Protein AF-A0A2S6AYZ1-F1 (afdb_monomer)

Radius of gyration: 12.26 Å; Cα contacts (8 Å, |Δi|>4): 162; chains: 1; bounding box: 29×31×25 Å

Sequence (85 aa):
MITLDAIADGAFAEVEAVVDGDAESLLVYRDGEQVRAFLNICPHAGRRLDWAPGQFLKSREGHLVCAAHGASFALDSGDCIAGPC

Secondary structure (DSSP, 8-state):
---GGGSPTT-EEEEEEEETTEEEEEEEEEETTEEEEEES-BTTTTB-SSSBTTB-EE-TTS-EE-TTT--EE-TTT--EEES--

Nearest PDB structures (foldseek):
  4o29-assembly1_A  TM=7.994E-01  e=2.326E+00  Pyrobaculum aerophilum str. IM2
  5wtq-assembly2_C  TM=5.422E-01  e=2.605E+00  Homo sapiens
  7z4b-assembly1_EA  TM=2.510E-01  e=1.397E+00  Escherichia phage vB_EcoP_SU10
  5wbf-assembly2_B  TM=2.982E-01  e=5.141E+00  Helicobacter pylori 26695

Foldseek 3Di:
DDDLVNAPALGWFWDWDQDPNDTFIWIWGHHPPDIDIDGQADPQPRDGQAPDHGHWDADPVSWTARPPWGFTADPPPRDTDDDGD

pLDDT: mean 96.53, std 3.7, range [66.0, 98.75]

Solvent-accessible surface area (backbone atoms only — not comparable to full-atom values): 5052 Å² total; per-residue (Å²): 138,86,56,75,84,77,42,53,75,74,35,64,42,58,46,81,44,76,55,100,85,41,87,39,54,28,36,34,39,32,54,80,93,45,74,46,74,42,70,41,50,35,78,54,75,70,40,51,26,44,78,47,95,56,41,67,45,67,46,96,89,62,28,41,28,28,63,83,79,55,23,25,25,40,73,86,81,63,46,76,76,41,67,72,85

Mean predicted aligned error: 2.34 Å

Structure (mmCIF, N/CA/C/O backbone):
data_AF-A0A2S6AYZ1-F1
#
_entry.id   AF-A0A2S6AYZ1-F1
#
loop_
_atom_site.group_PDB
_atom_site.id
_atom_site.type_symbol
_atom_site.label_atom_id
_atom_site.label_alt_id
_atom_site.label_comp_id
_atom_site.label_asym_id
_atom_site.label_entity_id
_atom_site.label_seq_id
_atom_site.pdbx_PDB_ins_code
_atom_site.Cartn_x
_atom_site.Cartn_y
_atom_site.Cartn_z
_atom_site.occupancy
_ato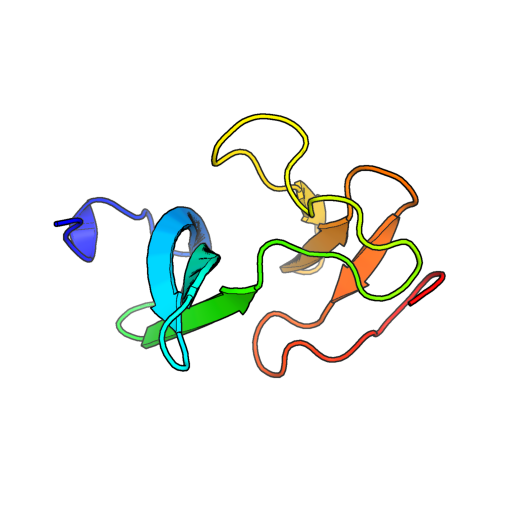m_site.B_iso_or_equiv
_atom_site.auth_seq_id
_atom_site.auth_comp_id
_atom_site.auth_asym_id
_atom_site.auth_atom_id
_atom_site.pdbx_PDB_model_num
ATOM 1 N N . MET A 1 1 ? -3.346 -20.277 6.294 1.00 66.00 1 MET A N 1
ATOM 2 C CA . MET A 1 1 ? -4.661 -19.678 5.980 1.00 66.00 1 MET A CA 1
ATOM 3 C C . MET A 1 1 ? -4.968 -18.671 7.078 1.00 66.00 1 MET A C 1
ATOM 5 O O . MET A 1 1 ? -4.942 -19.065 8.237 1.00 66.00 1 MET A O 1
ATOM 9 N N . ILE A 1 2 ? -5.144 -17.394 6.731 1.00 88.44 2 ILE A N 1
ATOM 10 C CA . ILE A 1 2 ? -5.503 -16.316 7.669 1.00 88.44 2 ILE A CA 1
ATOM 11 C C . ILE A 1 2 ? -7.022 -16.105 7.618 1.00 88.44 2 ILE A C 1
ATOM 13 O O . ILE A 1 2 ? -7.613 -16.210 6.544 1.00 88.44 2 ILE A O 1
ATOM 17 N N . THR A 1 3 ? -7.665 -15.869 8.759 1.00 94.62 3 THR A N 1
ATOM 18 C CA . THR A 1 3 ? -9.098 -15.539 8.820 1.00 94.62 3 THR A CA 1
ATOM 19 C C . THR A 1 3 ? -9.289 -14.026 8.806 1.00 94.62 3 THR A C 1
ATOM 21 O O . THR A 1 3 ? -8.394 -13.288 9.210 1.00 94.62 3 THR A O 1
ATOM 24 N N . LEU A 1 4 ? -10.467 -13.554 8.384 1.00 94.06 4 LEU A N 1
ATOM 25 C CA . LEU A 1 4 ? -10.785 -12.122 8.399 1.00 94.06 4 LEU A CA 1
ATOM 26 C C . LEU A 1 4 ? -10.589 -11.516 9.799 1.00 94.06 4 LEU A C 1
ATOM 28 O O . LEU A 1 4 ? -9.966 -10.470 9.939 1.00 94.06 4 LEU A O 1
ATOM 32 N N . ASP A 1 5 ? -11.045 -12.219 10.837 1.00 95.31 5 ASP A N 1
ATOM 33 C CA . ASP A 1 5 ? -10.966 -11.766 12.232 1.00 95.31 5 ASP A CA 1
ATOM 34 C C . ASP A 1 5 ? -9.554 -11.781 12.824 1.00 95.31 5 ASP A C 1
ATOM 36 O O . ASP A 1 5 ? -9.325 -11.185 13.874 1.00 95.31 5 ASP A O 1
ATOM 40 N N . ALA A 1 6 ? -8.592 -12.419 12.152 1.00 94.81 6 ALA A N 1
ATOM 41 C CA . ALA A 1 6 ? -7.186 -12.307 12.525 1.00 94.81 6 ALA A CA 1
ATOM 42 C C . ALA A 1 6 ? -6.586 -10.944 12.131 1.00 94.81 6 ALA A C 1
ATOM 44 O O . ALA A 1 6 ? -5.539 -10.569 12.655 1.00 94.81 6 ALA A O 1
ATOM 45 N N . ILE A 1 7 ? -7.243 -10.197 11.236 1.00 96.00 7 ILE A N 1
ATOM 46 C CA . ILE A 1 7 ? -6.875 -8.832 10.859 1.00 96.00 7 ILE A CA 1
ATOM 47 C C . ILE A 1 7 ? -7.848 -7.889 11.566 1.00 96.00 7 ILE A C 1
ATOM 49 O O . ILE A 1 7 ? -9.054 -7.924 11.313 1.00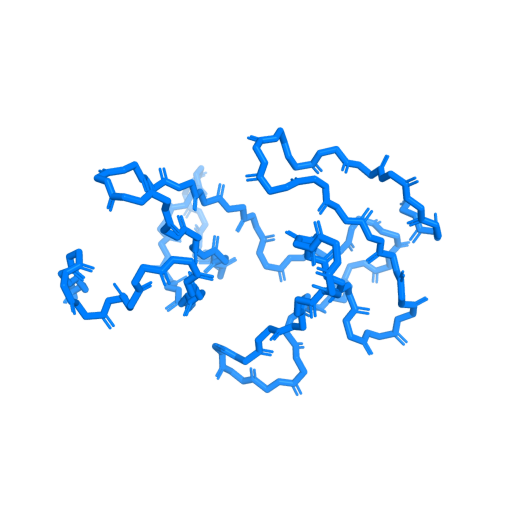 96.00 7 ILE A O 1
ATOM 53 N N . ALA A 1 8 ? -7.337 -7.052 12.468 1.00 97.12 8 ALA A N 1
ATOM 54 C CA . ALA A 1 8 ? -8.158 -6.026 13.101 1.00 97.12 8 ALA A CA 1
ATOM 55 C C . ALA A 1 8 ? -8.719 -5.057 12.045 1.00 97.12 8 ALA A C 1
ATOM 57 O O . ALA A 1 8 ? -8.097 -4.821 11.008 1.00 97.12 8 ALA A O 1
ATOM 58 N N . ASP A 1 9 ? -9.899 -4.495 12.302 1.00 97.44 9 ASP A N 1
ATOM 59 C CA . ASP A 1 9 ? -10.486 -3.515 11.392 1.00 97.44 9 ASP A CA 1
ATOM 60 C C . ASP A 1 9 ? -9.563 -2.297 11.215 1.00 97.44 9 ASP A C 1
ATOM 62 O O . ASP A 1 9 ? -8.976 -1.796 12.180 1.00 97.44 9 ASP A O 1
ATOM 66 N N . GLY A 1 10 ? -9.376 -1.864 9.969 1.00 97.00 10 GLY A N 1
ATOM 67 C CA . GLY A 1 10 ? -8.446 -0.797 9.612 1.00 97.00 10 GLY A CA 1
ATOM 68 C C . GLY A 1 10 ? -6.957 -1.154 9.732 1.00 97.00 10 GLY A C 1
ATOM 69 O O . GLY A 1 10 ? -6.124 -0.246 9.588 1.00 97.00 10 GLY A O 1
ATOM 70 N N . ALA A 1 11 ? -6.609 -2.422 9.978 1.00 97.12 11 ALA A N 1
ATOM 71 C CA . ALA A 1 11 ? -5.234 -2.903 10.104 1.00 97.12 11 ALA A CA 1
ATOM 72 C C . ALA A 1 11 ? -4.725 -3.619 8.842 1.00 97.12 11 ALA A C 1
ATOM 74 O O . ALA A 1 11 ? -5.465 -3.878 7.888 1.00 97.12 11 ALA A O 1
ATOM 75 N N . PHE A 1 12 ? -3.429 -3.932 8.867 1.00 97.94 12 PHE A N 1
ATOM 76 C CA . PHE A 1 12 ? -2.736 -4.648 7.806 1.00 97.94 12 PHE A CA 1
ATOM 77 C C . PHE A 1 12 ? -2.313 -6.049 8.242 1.00 97.94 12 PHE A C 1
ATOM 79 O O . PHE A 1 12 ? -2.101 -6.304 9.428 1.00 97.94 12 PHE A O 1
ATOM 86 N N . ALA A 1 13 ? -2.118 -6.925 7.264 1.00 97.19 13 ALA A N 1
ATOM 87 C CA . ALA A 1 13 ? -1.400 -8.183 7.407 1.00 97.19 13 ALA A CA 1
ATOM 88 C C . ALA A 1 13 ? -0.510 -8.420 6.183 1.00 97.19 13 ALA A C 1
ATOM 90 O O . ALA A 1 13 ? -0.737 -7.844 5.121 1.00 97.19 13 ALA A O 1
ATOM 91 N N . GLU A 1 14 ? 0.487 -9.285 6.328 1.00 97.44 14 GLU A N 1
ATOM 92 C CA . GLU A 1 14 ? 1.219 -9.850 5.196 1.00 97.44 14 GLU A CA 1
ATOM 93 C C . GLU A 1 14 ? 0.771 -11.294 4.982 1.00 97.44 14 GLU A C 1
ATOM 95 O O . GLU A 1 14 ? 0.577 -12.047 5.942 1.00 97.44 14 GLU A O 1
ATOM 100 N N . VAL A 1 15 ? 0.617 -11.681 3.719 1.00 96.69 15 VAL A N 1
ATOM 101 C CA . VAL A 1 15 ? 0.415 -13.075 3.320 1.00 96.69 15 VAL A CA 1
ATOM 102 C C . VAL A 1 15 ? 1.312 -13.410 2.140 1.00 96.69 15 VAL A C 1
ATOM 104 O O . VAL A 1 15 ? 1.576 -12.559 1.296 1.00 96.69 15 VAL A O 1
ATOM 107 N N . GLU A 1 16 ? 1.732 -14.666 2.056 1.00 96.94 16 GLU A N 1
ATOM 108 C CA . GLU A 1 16 ? 2.298 -15.218 0.828 1.00 96.94 16 GLU A CA 1
ATOM 109 C C . GLU A 1 16 ? 1.177 -15.862 0.008 1.00 96.94 16 GLU A C 1
ATOM 111 O O . GLU A 1 16 ? 0.354 -16.617 0.542 1.00 96.94 16 GLU A O 1
ATOM 116 N N . ALA A 1 17 ? 1.130 -15.563 -1.287 1.00 96.06 17 ALA A N 1
ATOM 117 C CA . ALA A 1 17 ? 0.164 -16.130 -2.220 1.00 96.06 17 ALA A CA 1
ATOM 118 C C . ALA A 1 17 ? 0.810 -16.373 -3.584 1.00 96.06 17 ALA A C 1
ATOM 120 O O . ALA A 1 17 ? 1.796 -15.735 -3.933 1.00 96.06 17 ALA A O 1
ATOM 121 N N . VAL A 1 18 ? 0.235 -17.287 -4.368 1.00 97.12 18 VAL A N 1
ATOM 122 C CA . VAL A 1 18 ? 0.650 -17.464 -5.762 1.00 97.12 18 VAL A CA 1
ATOM 123 C C . VAL A 1 18 ? -0.132 -16.490 -6.638 1.00 97.12 18 VAL A C 1
ATOM 125 O O . VAL A 1 18 ? -1.359 -16.584 -6.703 1.00 97.12 18 VAL A O 1
ATOM 128 N N . VAL A 1 19 ? 0.569 -15.580 -7.311 1.00 95.62 19 VAL A N 1
ATOM 129 C CA . VAL A 1 19 ? 0.016 -14.622 -8.277 1.00 95.62 19 VAL A CA 1
ATOM 130 C C . VAL A 1 19 ? 0.697 -14.879 -9.613 1.00 95.62 19 VAL A C 1
ATOM 132 O O . VAL A 1 19 ? 1.916 -14.945 -9.681 1.00 95.62 19 VAL A O 1
ATOM 135 N N . ASP A 1 20 ? -0.091 -15.123 -10.660 1.00 96.00 20 ASP A N 1
ATOM 136 C CA . ASP A 1 20 ? 0.405 -15.420 -12.015 1.00 96.00 20 ASP A CA 1
ATOM 137 C C . ASP A 1 20 ? 1.442 -16.563 -12.112 1.00 96.00 20 ASP A C 1
ATOM 139 O O . ASP A 1 20 ? 2.165 -16.688 -13.096 1.00 96.00 20 ASP A O 1
ATOM 143 N N . GLY A 1 21 ? 1.446 -17.467 -11.125 1.00 97.12 21 GLY A N 1
ATOM 144 C CA . GLY A 1 21 ? 2.341 -18.626 -11.057 1.00 97.12 21 GLY A CA 1
ATOM 145 C C . GLY A 1 21 ? 3.552 -18.444 -10.140 1.00 97.12 21 GLY A C 1
ATOM 146 O O . GLY A 1 21 ? 4.202 -19.441 -9.822 1.00 97.12 21 GLY A O 1
ATOM 147 N N . ASP A 1 22 ? 3.796 -17.231 -9.648 1.00 96.75 22 ASP A N 1
ATOM 148 C CA . ASP A 1 22 ? 4.923 -16.895 -8.781 1.00 96.75 22 ASP A CA 1
ATOM 149 C C . ASP A 1 22 ? 4.487 -16.699 -7.325 1.00 96.75 22 ASP A C 1
ATOM 151 O O . ASP A 1 22 ? 3.366 -16.278 -7.038 1.00 96.75 22 ASP A O 1
ATOM 155 N N . ALA A 1 23 ? 5.371 -17.046 -6.386 1.00 97.25 23 ALA A N 1
ATOM 156 C CA . ALA A 1 23 ? 5.141 -16.818 -4.963 1.00 97.25 23 ALA A CA 1
ATOM 157 C C . ALA A 1 23 ? 5.421 -15.349 -4.623 1.00 97.25 23 ALA A C 1
ATOM 159 O O . ALA A 1 23 ? 6.570 -14.910 -4.652 1.00 97.25 23 ALA A O 1
ATOM 160 N N . GLU A 1 24 ? 4.371 -14.618 -4.264 1.00 97.75 24 GLU A N 1
ATOM 161 C CA . GLU A 1 24 ? 4.409 -13.186 -3.994 1.00 97.75 24 GLU A CA 1
ATOM 162 C C . GLU A 1 24 ? 4.049 -12.876 -2.539 1.00 97.75 24 GLU A C 1
ATOM 164 O O . GLU A 1 24 ? 3.162 -13.494 -1.942 1.00 97.75 24 GLU A O 1
ATOM 169 N N . SER A 1 25 ?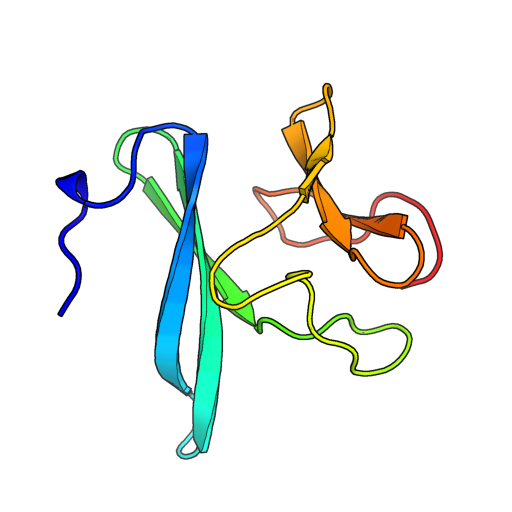 4.717 -11.865 -1.982 1.00 97.75 25 SER A N 1
ATOM 170 C CA . SER A 1 25 ? 4.332 -11.254 -0.709 1.00 97.75 25 SER A CA 1
ATOM 171 C C . SER A 1 25 ? 3.275 -10.186 -0.970 1.00 97.75 25 SER A C 1
ATOM 173 O O . SER A 1 25 ? 3.487 -9.261 -1.759 1.00 97.75 25 SER A O 1
ATOM 175 N N . LEU A 1 26 ? 2.133 -10.301 -0.298 1.00 97.81 26 LEU A N 1
ATOM 176 C CA . LEU A 1 26 ? 1.012 -9.378 -0.417 1.00 97.81 26 LEU A CA 1
ATOM 177 C C . LEU A 1 26 ? 0.788 -8.627 0.892 1.00 97.81 26 LEU A C 1
ATOM 179 O O . LEU A 1 26 ? 0.685 -9.227 1.964 1.00 97.81 26 LEU A O 1
ATOM 183 N N . LEU A 1 27 ? 0.624 -7.311 0.783 1.00 98.06 27 LEU A N 1
ATOM 184 C CA . LEU A 1 27 ? 0.009 -6.485 1.811 1.00 98.06 27 LEU A CA 1
ATOM 185 C C . LEU A 1 27 ? -1.501 -6.661 1.726 1.00 98.06 27 LEU A C 1
ATOM 187 O O . LEU A 1 27 ? -2.091 -6.441 0.672 1.00 98.06 27 LEU A O 1
ATOM 191 N N . VAL A 1 28 ? -2.133 -6.986 2.845 1.00 97.81 28 VAL A N 1
ATOM 192 C CA . VAL A 1 28 ? -3.584 -7.123 2.977 1.00 97.81 28 VAL A CA 1
ATOM 193 C C . VAL A 1 28 ? -4.102 -6.029 3.899 1.00 97.81 28 VAL A C 1
ATOM 195 O O . VAL A 1 28 ? -3.586 -5.863 4.999 1.00 97.81 28 VAL A O 1
ATOM 198 N N . TYR A 1 29 ? -5.125 -5.296 3.470 1.00 98.12 29 TYR A N 1
ATOM 199 C CA . TYR A 1 29 ? -5.804 -4.261 4.245 1.00 98.12 29 TYR A CA 1
ATOM 200 C C . TYR A 1 29 ? -7.269 -4.635 4.470 1.00 98.12 29 TYR A C 1
ATOM 202 O O . TYR A 1 29 ? -7.967 -4.991 3.516 1.00 98.12 29 TYR A O 1
ATOM 210 N N . ARG A 1 30 ? -7.737 -4.531 5.719 1.00 97.75 30 ARG A N 1
ATOM 211 C CA . ARG A 1 30 ? -9.145 -4.731 6.085 1.00 97.75 30 ARG A CA 1
ATOM 212 C C . ARG A 1 30 ? -9.865 -3.395 6.272 1.00 97.75 30 ARG A C 1
ATOM 214 O O . ARG A 1 30 ? -9.380 -2.528 6.995 1.00 97.75 30 ARG A O 1
ATOM 221 N N . ASP A 1 31 ? -11.050 -3.293 5.680 1.00 97.19 31 ASP A N 1
ATOM 222 C CA . ASP A 1 31 ? -12.007 -2.196 5.851 1.00 97.19 31 ASP A CA 1
ATOM 223 C C . ASP A 1 31 ? -13.418 -2.771 6.062 1.00 97.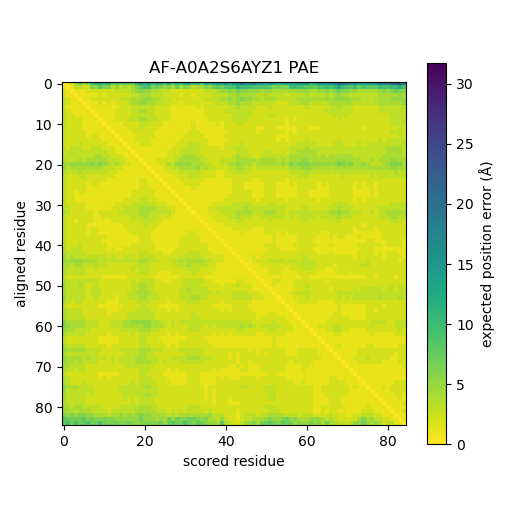19 31 ASP A C 1
ATOM 225 O O . ASP A 1 31 ? -14.113 -3.160 5.116 1.00 97.19 31 ASP A O 1
ATOM 229 N N . GLY A 1 32 ? -13.818 -2.924 7.324 1.00 96.94 32 GLY A N 1
ATOM 230 C CA . GLY A 1 32 ? -15.043 -3.611 7.719 1.00 96.94 32 GLY A CA 1
ATOM 231 C C . GLY A 1 32 ? -15.036 -5.084 7.300 1.00 96.94 32 GLY A C 1
ATOM 232 O O . GLY A 1 32 ? -14.268 -5.896 7.822 1.00 96.94 32 GLY A O 1
ATOM 233 N N . GLU A 1 33 ? -15.917 -5.440 6.366 1.00 96.94 33 GLU A N 1
ATOM 234 C CA . GLU A 1 33 ? -16.004 -6.784 5.766 1.00 96.94 33 GLU A CA 1
ATOM 235 C C . GLU A 1 33 ? -15.240 -6.898 4.440 1.00 96.94 33 GLU A C 1
ATOM 237 O O . GLU A 1 33 ? -15.144 -7.980 3.860 1.00 96.94 33 GLU A O 1
ATOM 242 N N . GLN A 1 34 ? -14.693 -5.787 3.947 1.00 96.25 34 GLN A N 1
ATOM 243 C CA . GLN A 1 34 ? -13.937 -5.753 2.706 1.00 96.25 34 GLN A CA 1
ATOM 244 C C . GLN A 1 34 ? -12.454 -5.955 2.987 1.00 96.25 34 GLN A C 1
ATOM 246 O O . GLN A 1 34 ? -11.899 -5.462 3.971 1.00 96.25 34 GLN A O 1
ATOM 251 N N . VAL A 1 35 ? -11.803 -6.665 2.074 1.00 96.69 35 VAL A N 1
ATOM 252 C CA . VAL A 1 35 ? -10.362 -6.874 2.090 1.00 96.69 35 VAL A CA 1
ATOM 253 C C . VAL A 1 35 ? -9.813 -6.480 0.734 1.00 96.69 35 VAL A C 1
ATOM 255 O O . VAL A 1 35 ? -10.349 -6.876 -0.301 1.00 96.69 35 VAL A O 1
ATOM 258 N N . ARG A 1 36 ? -8.734 -5.703 0.746 1.00 97.31 36 ARG A N 1
ATOM 259 C CA . ARG A 1 36 ? -7.951 -5.373 -0.446 1.00 97.31 36 ARG A CA 1
ATOM 260 C C . ARG A 1 36 ? -6.538 -5.889 -0.253 1.00 97.31 36 ARG A C 1
ATOM 262 O O . ARG A 1 36 ? -6.036 -5.911 0.870 1.00 97.31 36 ARG A O 1
ATOM 269 N N . ALA A 1 37 ? -5.918 -6.321 -1.341 1.00 97.25 37 ALA A N 1
ATOM 270 C CA . ALA A 1 37 ? -4.556 -6.818 -1.327 1.00 97.25 37 ALA A CA 1
ATOM 271 C C . ALA A 1 37 ? -3.742 -6.154 -2.435 1.00 97.25 37 ALA A C 1
ATOM 273 O O . ALA A 1 37 ? -4.248 -5.932 -3.534 1.00 97.25 37 ALA A O 1
ATOM 274 N N . PHE A 1 38 ? -2.486 -5.859 -2.132 1.00 97.75 38 PHE A N 1
ATOM 275 C CA . PHE A 1 38 ? -1.525 -5.242 -3.037 1.00 97.75 38 PHE A CA 1
ATOM 276 C C . PHE A 1 38 ? -0.206 -6.008 -2.945 1.00 97.75 38 PHE A C 1
ATOM 278 O O . PHE A 1 38 ? 0.094 -6.586 -1.899 1.00 97.75 38 PHE A O 1
ATOM 285 N N . LEU A 1 39 ? 0.605 -5.993 -4.004 1.00 98.00 39 LEU A N 1
ATOM 286 C CA . LEU A 1 39 ? 1.976 -6.496 -3.907 1.00 98.00 39 LEU A CA 1
ATOM 287 C C . LEU A 1 39 ? 2.714 -5.722 -2.810 1.00 98.00 39 LEU A C 1
ATOM 289 O O . LEU A 1 39 ? 2.646 -4.492 -2.754 1.00 98.00 39 LEU A O 1
ATOM 293 N N . ASN A 1 40 ? 3.451 -6.423 -1.953 1.00 98.31 40 ASN A N 1
ATOM 294 C CA . ASN A 1 40 ? 4.311 -5.814 -0.942 1.00 98.31 40 ASN A CA 1
ATOM 295 C C . ASN A 1 40 ? 5.619 -5.291 -1.571 1.00 98.31 40 ASN A C 1
ATOM 297 O O . ASN A 1 40 ? 6.729 -5.626 -1.155 1.00 98.31 40 ASN A O 1
ATOM 301 N N . ILE A 1 41 ? 5.489 -4.495 -2.630 1.00 97.88 41 ILE A N 1
ATOM 302 C CA . ILE A 1 41 ? 6.592 -3.960 -3.420 1.00 97.88 41 ILE A CA 1
ATOM 303 C C . ILE A 1 41 ? 6.239 -2.529 -3.819 1.00 97.88 41 ILE A C 1
ATOM 305 O O . ILE A 1 41 ? 5.230 -2.263 -4.463 1.00 97.88 41 ILE A O 1
ATOM 309 N N . CYS A 1 42 ? 7.099 -1.593 -3.439 1.00 98.19 42 CYS A N 1
ATOM 310 C CA . CYS A 1 42 ? 7.008 -0.196 -3.819 1.00 98.19 42 CYS A CA 1
ATOM 311 C C . CYS A 1 42 ? 7.501 -0.013 -5.267 1.00 98.19 42 CYS A C 1
ATOM 313 O O . CYS A 1 42 ? 8.658 -0.358 -5.545 1.00 98.19 42 CYS A O 1
ATOM 315 N N . PRO A 1 43 ? 6.690 0.573 -6.169 1.00 97.69 43 PRO A N 1
ATOM 316 C CA . PRO A 1 43 ? 7.027 0.704 -7.590 1.00 97.69 43 PRO A CA 1
ATOM 317 C C . PRO A 1 43 ? 8.257 1.582 -7.856 1.00 97.69 43 PRO A C 1
ATOM 319 O O . PRO A 1 43 ? 8.976 1.340 -8.819 1.00 97.69 43 PRO A O 1
ATOM 322 N N . HIS A 1 44 ? 8.569 2.528 -6.968 1.00 97.62 44 HIS A N 1
ATOM 323 C CA . HIS A 1 44 ? 9.684 3.458 -7.157 1.00 97.62 44 HIS A CA 1
ATOM 324 C C . HIS A 1 44 ? 11.055 2.778 -7.254 1.00 97.62 44 HIS A C 1
ATOM 326 O O . HIS A 1 44 ? 11.887 3.164 -8.071 1.00 97.62 44 HIS A O 1
ATOM 332 N N . ALA A 1 45 ? 11.324 1.792 -6.394 1.00 96.88 45 ALA A N 1
ATOM 333 C CA . ALA A 1 45 ? 12.653 1.181 -6.299 1.00 96.88 45 ALA A CA 1
ATOM 334 C C . ALA A 1 45 ? 12.622 -0.326 -5.999 1.00 96.88 45 ALA A C 1
ATOM 336 O O . ALA A 1 45 ? 13.631 -0.883 -5.561 1.00 96.88 45 ALA A O 1
ATOM 337 N N . GLY A 1 46 ? 11.464 -0.977 -6.152 1.00 97.00 46 GLY A N 1
ATOM 338 C CA . GLY A 1 46 ? 11.289 -2.405 -5.873 1.00 97.00 46 GLY A CA 1
ATOM 339 C C . GLY A 1 46 ? 11.535 -2.791 -4.409 1.00 97.00 46 GLY A C 1
ATOM 340 O O . GLY A 1 46 ? 11.837 -3.942 -4.108 1.00 97.00 46 GLY A O 1
ATOM 341 N N . ARG A 1 47 ? 11.481 -1.826 -3.481 1.00 97.38 47 ARG A N 1
ATOM 342 C CA . ARG A 1 47 ? 11.648 -2.078 -2.042 1.00 97.38 47 ARG A CA 1
ATOM 343 C C . ARG A 1 47 ? 10.343 -2.570 -1.443 1.00 97.38 47 ARG A C 1
ATOM 345 O O . ARG A 1 47 ? 9.284 -2.148 -1.885 1.00 97.38 47 ARG A O 1
ATOM 352 N N . ARG A 1 48 ? 10.419 -3.399 -0.404 1.00 97.62 48 ARG A N 1
ATOM 353 C CA . ARG A 1 48 ? 9.223 -3.814 0.336 1.00 97.62 48 ARG A CA 1
ATOM 354 C C . ARG A 1 48 ? 8.528 -2.602 0.972 1.00 97.62 48 ARG A C 1
ATOM 356 O O . ARG A 1 48 ? 9.180 -1.597 1.276 1.00 97.62 48 ARG A O 1
ATOM 363 N N . LEU A 1 49 ? 7.204 -2.666 1.095 1.00 98.31 49 LEU A N 1
ATOM 364 C CA . LEU A 1 49 ? 6.395 -1.584 1.667 1.00 98.31 49 LEU A CA 1
ATOM 365 C C . LEU A 1 49 ? 6.429 -1.613 3.200 1.00 98.31 49 LEU A C 1
ATOM 367 O O . LEU A 1 49 ? 6.387 -0.550 3.825 1.00 98.31 49 LEU A O 1
ATOM 371 N N . ASP A 1 50 ? 6.555 -2.797 3.797 1.00 97.81 50 ASP A N 1
ATOM 372 C CA . ASP A 1 50 ? 6.770 -2.994 5.230 1.00 97.81 50 ASP A CA 1
ATOM 373 C C . ASP A 1 50 ? 8.220 -2.724 5.668 1.00 97.81 50 ASP A C 1
ATOM 375 O O . ASP A 1 50 ? 9.184 -2.877 4.915 1.00 97.81 50 ASP A O 1
ATOM 379 N N . TRP A 1 51 ? 8.382 -2.331 6.934 1.00 96.44 51 TRP A N 1
ATOM 380 C CA . TRP A 1 51 ? 9.694 -2.116 7.568 1.00 96.44 51 TRP A CA 1
ATOM 381 C C . TRP A 1 51 ? 10.210 -3.342 8.329 1.00 96.44 51 TRP A C 1
ATOM 383 O O . TRP A 1 51 ? 11.398 -3.433 8.635 1.00 96.44 51 TRP A O 1
ATOM 393 N N . A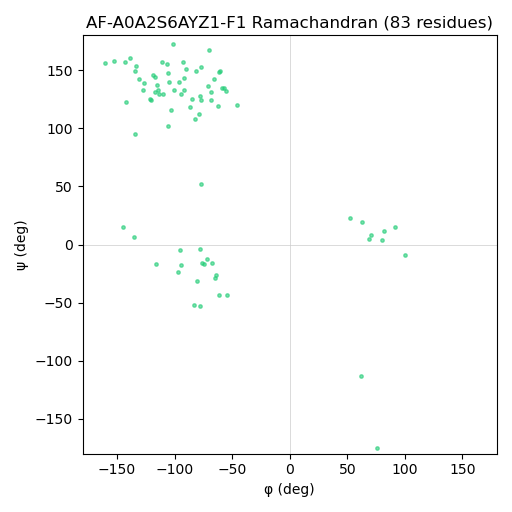LA A 1 52 ? 9.321 -4.279 8.638 1.00 96.19 52 ALA A N 1
ATOM 394 C CA . ALA A 1 52 ? 9.593 -5.607 9.175 1.00 96.19 52 ALA A CA 1
ATOM 395 C C . ALA A 1 52 ? 8.445 -6.527 8.731 1.00 96.19 52 ALA A C 1
ATOM 397 O O . ALA A 1 52 ? 7.370 -5.996 8.469 1.00 96.19 52 ALA A O 1
ATOM 398 N N . PRO A 1 53 ? 8.619 -7.860 8.678 1.00 92.69 53 PRO A N 1
ATOM 399 C CA . PRO A 1 53 ? 7.585 -8.781 8.195 1.00 92.69 53 PRO A CA 1
ATOM 400 C C . PRO A 1 53 ? 6.189 -8.491 8.774 1.00 92.69 53 PRO A C 1
ATOM 402 O O . PRO A 1 53 ? 6.000 -8.483 9.995 1.00 92.69 53 PRO A O 1
ATOM 405 N N . GLY A 1 54 ? 5.224 -8.200 7.899 1.00 94.25 54 GLY A N 1
ATOM 406 C CA . GLY A 1 54 ? 3.845 -7.836 8.243 1.00 94.25 54 GLY A CA 1
ATOM 407 C C . GLY A 1 54 ? 3.639 -6.476 8.921 1.00 94.25 54 GLY A C 1
ATOM 408 O O . GLY A 1 54 ? 2.515 -6.170 9.316 1.00 94.25 54 GLY A O 1
ATOM 409 N N . GLN A 1 55 ? 4.680 -5.658 9.084 1.00 97.06 55 GLN A N 1
ATOM 410 C CA . GLN A 1 55 ? 4.619 -4.370 9.775 1.00 97.06 55 GLN A CA 1
ATOM 411 C C . GLN A 1 55 ? 4.662 -3.198 8.789 1.00 97.06 55 GLN A C 1
ATOM 413 O O . GLN A 1 55 ? 5.718 -2.792 8.302 1.00 97.06 55 GLN A O 1
ATOM 418 N N . PHE A 1 56 ? 3.499 -2.605 8.538 1.00 98.31 56 PHE A N 1
ATOM 419 C CA . PHE A 1 56 ? 3.318 -1.518 7.574 1.00 98.31 56 PHE A CA 1
ATOM 420 C C . PHE A 1 56 ? 3.099 -0.172 8.265 1.00 98.31 56 PHE A C 1
ATOM 422 O O . PHE A 1 56 ? 2.626 -0.107 9.401 1.00 98.31 56 PHE A O 1
ATOM 429 N N . LEU A 1 57 ? 3.427 0.922 7.575 1.00 98.06 57 LEU A N 1
ATOM 430 C CA . LEU A 1 57 ? 3.149 2.271 8.063 1.00 98.06 57 LEU A CA 1
ATOM 431 C C . LEU A 1 57 ? 1.821 2.774 7.497 1.00 98.06 57 LEU A C 1
ATOM 433 O O . LEU A 1 57 ? 1.616 2.766 6.283 1.00 98.06 57 LEU A O 1
ATOM 437 N N . LYS A 1 58 ? 0.950 3.266 8.384 1.00 97.81 58 LYS A N 1
ATOM 438 C CA . LYS A 1 58 ? -0.251 4.028 8.025 1.00 97.81 58 LYS A CA 1
ATOM 439 C C . LYS A 1 58 ? -0.066 5.483 8.435 1.00 97.81 58 LYS A C 1
ATOM 441 O O . LYS A 1 58 ? 0.297 5.749 9.582 1.00 97.81 58 LYS A O 1
ATOM 446 N N . SER A 1 59 ? -0.319 6.422 7.530 1.00 97.19 59 SER A N 1
ATOM 447 C CA . SER A 1 59 ? -0.353 7.841 7.888 1.00 97.19 59 SER A CA 1
ATOM 448 C C . SER A 1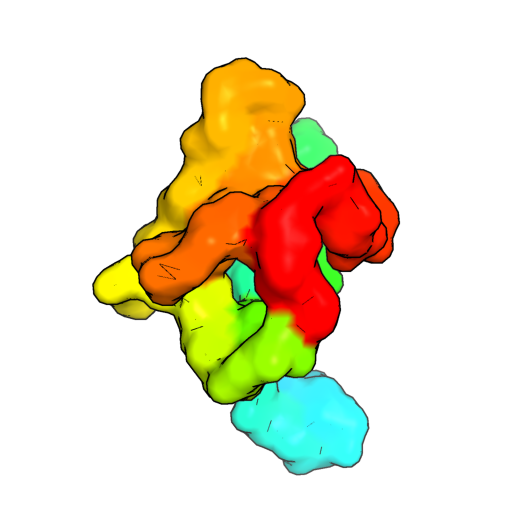 59 ? -1.582 8.154 8.754 1.00 97.19 59 SER A C 1
ATOM 450 O O . SER A 1 59 ? -2.513 7.350 8.856 1.00 97.19 59 SER A O 1
ATOM 452 N N . ARG A 1 60 ? -1.617 9.341 9.372 1.00 95.94 60 ARG A N 1
ATOM 453 C CA . ARG A 1 60 ? -2.784 9.782 10.162 1.00 95.94 60 ARG A CA 1
ATOM 454 C C . ARG A 1 60 ? -4.035 9.964 9.305 1.00 95.94 60 ARG A C 1
ATOM 456 O O . ARG A 1 60 ? -5.142 9.785 9.795 1.00 95.94 60 ARG A O 1
ATOM 463 N N . GLU A 1 61 ? -3.840 10.293 8.037 1.00 95.81 61 GLU A N 1
ATOM 464 C CA . GLU A 1 61 ? -4.868 10.450 7.010 1.00 95.81 61 GLU A CA 1
ATOM 465 C C . GLU A 1 61 ? -5.352 9.098 6.465 1.00 95.81 61 GLU A C 1
ATOM 467 O O . GLU A 1 61 ? -6.288 9.054 5.677 1.00 95.81 61 GLU A O 1
ATOM 472 N N . GLY A 1 62 ? -4.747 7.989 6.905 1.00 96.75 62 GLY A N 1
ATOM 473 C CA . GLY A 1 62 ? -5.190 6.643 6.566 1.00 96.75 62 GLY A CA 1
ATOM 474 C C . GLY A 1 62 ? -4.532 6.041 5.327 1.00 96.75 62 GLY A C 1
ATOM 475 O O . GLY A 1 62 ? -5.023 5.032 4.838 1.00 96.75 62 GLY A O 1
ATOM 476 N N . HIS A 1 63 ? -3.428 6.601 4.837 1.00 98.06 63 HIS A N 1
ATOM 477 C CA . HIS A 1 63 ? -2.725 6.096 3.654 1.00 98.06 63 HIS A CA 1
ATOM 478 C C . HIS A 1 63 ? -1.656 5.067 4.013 1.00 98.06 63 HIS A C 1
ATOM 480 O O . HIS A 1 63 ? -1.053 5.151 5.083 1.00 98.06 63 HIS A O 1
ATOM 486 N N . LEU A 1 64 ? -1.372 4.135 3.103 1.00 98.56 64 LEU A N 1
ATOM 487 C CA . LEU A 1 64 ? -0.177 3.299 3.204 1.00 98.56 64 LEU A CA 1
ATOM 488 C C . LEU A 1 64 ? 1.055 4.148 2.916 1.00 98.56 64 LEU A C 1
ATOM 490 O O . LEU A 1 64 ? 1.063 4.893 1.942 1.00 98.56 64 LEU A O 1
ATOM 494 N N . VAL A 1 65 ? 2.111 3.988 3.707 1.00 98.44 65 VAL A N 1
ATOM 495 C CA . VAL A 1 65 ? 3.386 4.673 3.489 1.00 98.44 65 VAL A CA 1
ATOM 496 C C . VAL A 1 65 ? 4.498 3.646 3.311 1.00 98.44 65 VAL A C 1
ATOM 498 O O . VAL A 1 65 ? 4.724 2.802 4.176 1.00 98.44 65 VAL A O 1
ATOM 501 N N . CYS A 1 66 ? 5.231 3.741 2.203 1.00 98.25 66 CYS A N 1
ATOM 502 C CA . CYS A 1 66 ? 6.449 2.974 1.984 1.00 98.25 66 CYS A CA 1
ATOM 503 C C . CYS A 1 66 ? 7.484 3.350 3.046 1.00 98.25 66 CYS A C 1
ATOM 505 O O . CYS A 1 66 ? 7.945 4.495 3.101 1.00 98.25 66 CYS A O 1
ATOM 507 N N . ALA A 1 67 ? 7.904 2.373 3.845 1.00 96.44 67 ALA A N 1
ATOM 508 C CA . ALA A 1 67 ? 8.839 2.617 4.932 1.00 96.44 67 ALA A CA 1
ATOM 509 C C . ALA A 1 67 ? 10.260 3.008 4.491 1.00 96.44 67 ALA A C 1
ATOM 511 O O . ALA A 1 67 ? 11.024 3.523 5.304 1.00 96.44 67 ALA A O 1
ATOM 512 N N . ALA A 1 68 ? 10.621 2.786 3.223 1.00 96.38 68 ALA A N 1
ATOM 513 C CA . ALA A 1 68 ? 11.946 3.128 2.713 1.00 96.38 68 ALA A CA 1
ATOM 514 C C . ALA A 1 68 ? 12.101 4.632 2.429 1.00 96.38 68 ALA A C 1
ATOM 516 O O . ALA A 1 68 ? 13.051 5.252 2.899 1.00 96.38 68 ALA A O 1
ATOM 517 N N . HIS A 1 69 ? 11.184 5.219 1.650 1.00 96.94 69 HIS A N 1
ATOM 518 C CA . HIS A 1 69 ? 11.330 6.590 1.130 1.00 96.94 69 HIS A CA 1
ATOM 519 C C . HIS A 1 69 ? 10.056 7.449 1.235 1.00 96.94 69 HIS A C 1
ATOM 521 O O . HIS A 1 69 ? 10.031 8.561 0.713 1.00 96.94 69 HIS A O 1
ATOM 527 N N . GLY A 1 70 ? 8.995 6.963 1.890 1.00 97.25 70 GLY A N 1
ATOM 528 C CA . GLY A 1 70 ? 7.812 7.773 2.207 1.00 97.25 70 GLY A CA 1
ATOM 529 C C . GLY A 1 70 ? 6.783 7.944 1.083 1.00 97.25 70 GLY A C 1
ATOM 530 O O . GLY A 1 70 ? 5.881 8.768 1.219 1.00 97.25 70 GLY A O 1
ATOM 531 N N . ALA A 1 71 ? 6.886 7.177 -0.007 1.00 98.31 71 ALA A N 1
ATOM 532 C CA . ALA A 1 71 ? 5.829 7.097 -1.018 1.00 98.31 71 ALA A CA 1
ATOM 533 C C . ALA A 1 71 ? 4.499 6.703 -0.359 1.00 98.31 71 ALA A C 1
ATOM 535 O O . ALA A 1 71 ? 4.479 5.775 0.451 1.00 98.31 71 ALA A O 1
ATOM 536 N N . SER A 1 72 ? 3.419 7.418 -0.661 1.00 98.50 72 SER A N 1
ATOM 537 C CA . SER A 1 72 ? 2.114 7.221 -0.030 1.00 98.50 72 SER A CA 1
ATOM 538 C C . SER A 1 72 ? 1.083 6.746 -1.043 1.00 98.50 72 SER A C 1
ATOM 540 O O . SER A 1 72 ? 1.013 7.287 -2.148 1.00 98.50 72 SER A O 1
ATOM 542 N N . PHE A 1 73 ? 0.266 5.776 -0.642 1.00 98.75 73 PHE A N 1
ATOM 543 C CA . PHE A 1 73 ? -0.704 5.110 -1.506 1.00 98.75 73 PHE A CA 1
ATOM 544 C C . PHE A 1 73 ? -2.106 5.144 -0.899 1.00 98.75 73 PHE A C 1
ATOM 546 O O . PHE A 1 73 ? -2.281 4.935 0.310 1.00 98.75 73 PHE A O 1
ATOM 553 N N . ALA A 1 74 ? -3.105 5.389 -1.744 1.00 98.25 74 ALA A N 1
ATOM 554 C CA . ALA A 1 74 ? -4.507 5.276 -1.370 1.00 98.25 74 ALA A CA 1
ATOM 555 C C . ALA A 1 74 ? -4.857 3.802 -1.113 1.00 98.25 74 ALA A C 1
ATOM 557 O O . ALA A 1 74 ? -4.517 2.928 -1.908 1.00 98.25 74 ALA A O 1
ATOM 558 N N . LEU A 1 75 ? -5.510 3.505 0.013 1.00 97.88 75 LEU A N 1
ATOM 559 C CA . LEU A 1 75 ? -5.814 2.119 0.400 1.00 97.88 75 LEU A CA 1
ATOM 560 C C . LEU A 1 75 ? -6.977 1.509 -0.375 1.00 97.88 75 LEU A C 1
ATOM 562 O O . LEU A 1 75 ? -7.158 0.294 -0.340 1.00 97.88 75 LEU A O 1
ATOM 566 N N . ASP A 1 76 ? -7.774 2.332 -1.045 1.00 96.19 76 ASP A N 1
ATOM 567 C CA . ASP A 1 76 ? -8.868 1.877 -1.877 1.00 96.19 76 ASP A CA 1
ATOM 568 C C . ASP A 1 76 ? -8.379 1.469 -3.277 1.00 96.19 76 ASP A C 1
ATOM 570 O O . ASP A 1 76 ? -8.651 0.349 -3.714 1.00 96.19 76 ASP A O 1
ATOM 574 N N . SER A 1 77 ? -7.637 2.317 -3.978 1.00 96.19 77 SER A N 1
ATOM 575 C CA . SER A 1 77 ? -7.198 2.030 -5.349 1.00 96.19 77 SER A CA 1
ATOM 576 C C . SER A 1 77 ? -5.784 1.462 -5.459 1.00 96.19 77 SER A C 1
ATOM 578 O O . SER A 1 77 ? -5.480 0.787 -6.439 1.00 96.19 77 SER A O 1
ATOM 580 N N . GLY A 1 78 ? -4.919 1.709 -4.472 1.00 96.81 78 GLY A N 1
ATOM 581 C CA . GLY A 1 78 ? -3.477 1.474 -4.581 1.00 96.81 78 GLY A CA 1
ATOM 582 C C . GLY A 1 78 ? -2.730 2.582 -5.330 1.00 96.81 78 GLY A C 1
AT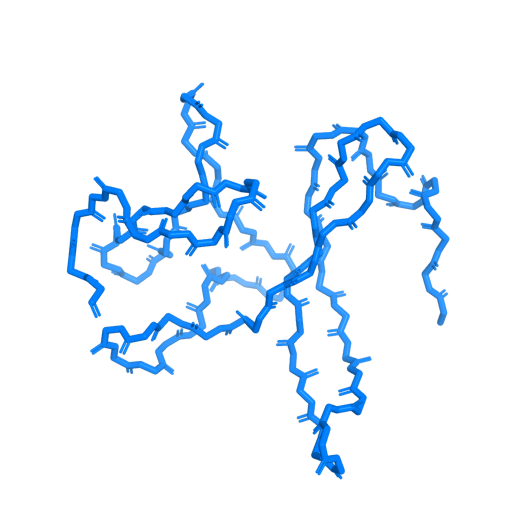OM 583 O O . GLY A 1 78 ? -1.521 2.465 -5.527 1.00 96.81 78 GLY A O 1
ATOM 584 N N . ASP A 1 79 ? -3.414 3.658 -5.735 1.00 98.19 79 ASP A N 1
ATOM 585 C CA . ASP A 1 79 ? -2.792 4.758 -6.470 1.00 98.19 79 ASP A CA 1
ATOM 586 C C . ASP A 1 79 ? -1.765 5.492 -5.611 1.00 98.19 79 ASP A C 1
ATOM 588 O O . ASP A 1 79 ? -1.975 5.749 -4.421 1.00 98.19 79 ASP A O 1
ATOM 592 N N . CYS A 1 80 ? -0.668 5.896 -6.247 1.00 98.19 80 CYS A N 1
ATOM 593 C CA . CYS A 1 80 ? 0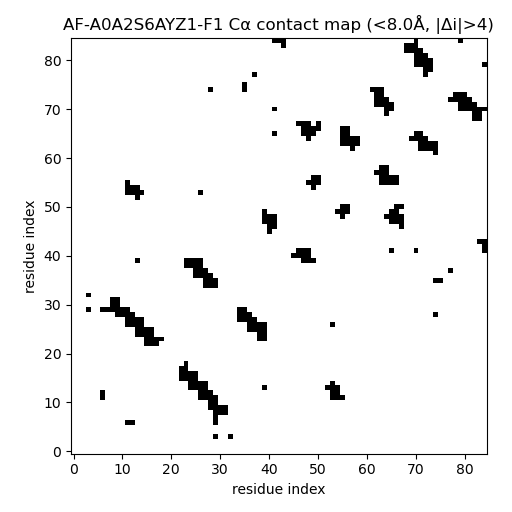.284 6.810 -5.641 1.00 98.19 80 CYS A CA 1
ATOM 594 C C . CYS A 1 80 ? -0.334 8.202 -5.492 1.00 98.19 80 CYS A C 1
ATOM 596 O O . CYS A 1 80 ? -0.748 8.816 -6.475 1.00 98.19 80 CYS A O 1
ATOM 598 N N . ILE A 1 81 ? -0.339 8.725 -4.272 1.00 98.19 81 ILE A N 1
ATOM 599 C CA . ILE A 1 81 ? -0.923 10.035 -3.954 1.00 98.19 81 ILE A CA 1
ATOM 600 C C . ILE A 1 81 ? 0.115 11.049 -3.464 1.00 98.19 81 ILE A C 1
ATOM 602 O O . ILE A 1 81 ? -0.160 12.248 -3.461 1.00 98.19 81 ILE A O 1
ATOM 606 N N . ALA A 1 82 ? 1.302 10.596 -3.047 1.00 97.75 82 ALA A N 1
ATOM 607 C CA . ALA A 1 82 ? 2.407 11.469 -2.663 1.00 97.75 82 ALA A CA 1
ATOM 608 C C . ALA A 1 82 ? 3.759 10.744 -2.689 1.00 97.75 82 ALA A C 1
ATOM 610 O O . ALA A 1 82 ? 3.840 9.534 -2.483 1.00 97.75 82 ALA A O 1
ATOM 611 N N . GLY A 1 83 ? 4.836 11.518 -2.834 1.00 95.94 83 GLY A N 1
ATOM 612 C CA . GLY A 1 83 ? 6.205 11.002 -2.834 1.00 95.94 83 GLY A CA 1
ATOM 613 C C . GLY A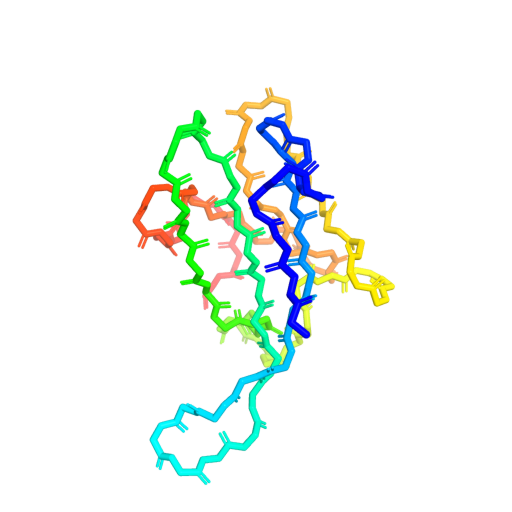 1 83 ? 6.586 10.292 -4.139 1.00 95.94 83 GLY A C 1
ATOM 614 O O . GLY A 1 83 ? 5.832 10.328 -5.110 1.00 95.94 83 GLY A O 1
ATOM 615 N N . PRO A 1 84 ? 7.788 9.696 -4.191 1.00 92.31 84 PRO A N 1
ATOM 616 C CA . PRO A 1 84 ? 8.267 9.013 -5.380 1.00 92.31 84 PRO A CA 1
ATOM 617 C C . PRO A 1 84 ? 7.691 7.597 -5.430 1.00 92.31 84 PRO A C 1
ATOM 619 O O . PRO A 1 84 ? 8.099 6.733 -4.649 1.00 92.31 84 PRO A O 1
ATOM 622 N N . CYS A 1 85 ? 6.752 7.403 -6.350 1.00 92.31 85 CYS A N 1
ATOM 623 C CA . CYS A 1 85 ? 6.326 6.131 -6.918 1.00 92.31 85 CYS A CA 1
ATOM 624 C C . CYS A 1 85 ? 6.823 6.110 -8.375 1.00 92.31 85 CYS A C 1
ATOM 626 O O . CYS A 1 85 ? 7.242 5.024 -8.803 1.00 92.31 85 CYS A O 1
#